Protein AF-A0A377UTM6-F1 (afdb_monomer_lite)

InterPro domains:
  IPR001460 Penicillin-binding protein, transpeptidase [PF00905] (2-66)
  IPR012338 Beta-lactamase/transpeptidase-like [G3DSA:3.40.710.10] (2-55)
  IPR012338 Beta-lactamase/transpeptidase-like [SSF56601] (2-63)

Secondary structure (DSSP, 8-state):
---HHHHHHHHHHHHTTSEE----SS--PSP---EE-S-HHHHHHHHHHHHGGGSTTSTTGGG--PPP----

pLDDT: mean 93.51, std 11.73, range [43.53, 98.62]

Radius of gyration: 15.39 Å; chains: 1; bounding box: 36×28×40 Å

Sequence (72 aa):
MVTPLQLARVYATIGSYGIYRPLSITKVDPPVPGERVFPESLVRTVVHMMESVALPGGGGVKAAIKRLSHRD

Foldseek 3Di:
DDDPVVVVQVVVCLVVQQWRFDDDPDDDDDDGHTDRRDHSVVSVVVVVVVVVLCDVVHVNVVVDDDDDDPDD

Organism: Klebsiella pneumoniae (NCBI:txid573)

Structure (mmCIF, N/CA/C/O backbone):
data_AF-A0A377UTM6-F1
#
_entry.id   AF-A0A377UTM6-F1
#
loop_
_atom_site.group_PDB
_atom_site.id
_atom_site.type_symbol
_atom_site.label_atom_id
_atom_site.label_alt_id
_atom_site.label_comp_id
_atom_site.label_asym_id
_atom_site.label_entity_id
_atom_site.label_seq_id
_atom_site.pdbx_PDB_ins_code
_atom_site.Cartn_x
_atom_site.Cartn_y
_atom_site.Cartn_z
_atom_site.occupancy
_atom_site.B_iso_or_equiv
_atom_site.auth_seq_id
_atom_site.auth_comp_id
_atom_site.auth_asym_id
_atom_site.auth_atom_id
_atom_site.pdbx_PDB_model_num
ATOM 1 N N . MET A 1 1 ? 9.630 -12.894 9.371 1.00 89.38 1 MET A N 1
ATOM 2 C CA . MET A 1 1 ? 8.909 -13.299 8.139 1.00 89.38 1 MET A CA 1
ATOM 3 C C . MET A 1 1 ? 7.466 -12.817 8.248 1.00 89.38 1 MET A C 1
ATOM 5 O O . MET A 1 1 ? 6.996 -12.683 9.371 1.00 89.38 1 MET A O 1
ATOM 9 N N . VAL A 1 2 ? 6.789 -12.529 7.132 1.00 97.44 2 VAL A N 1
ATOM 10 C CA . VAL A 1 2 ? 5.368 -12.120 7.107 1.00 97.44 2 VAL A CA 1
ATOM 11 C C . VAL A 1 2 ? 4.558 -13.068 6.229 1.00 97.44 2 VAL A C 1
ATOM 13 O O . VAL A 1 2 ? 5.112 -13.694 5.326 1.00 97.44 2 VAL A O 1
ATOM 16 N N . THR A 1 3 ? 3.255 -13.172 6.475 1.00 98.62 3 THR A N 1
ATOM 17 C CA . THR A 1 3 ? 2.344 -13.930 5.610 1.00 98.62 3 THR A CA 1
ATOM 18 C C . THR A 1 3 ? 1.914 -13.093 4.398 1.00 98.62 3 THR A C 1
ATOM 20 O O . THR A 1 3 ? 1.887 -11.859 4.480 1.00 98.62 3 THR A O 1
ATOM 23 N N . PRO A 1 4 ? 1.501 -13.723 3.282 1.00 98.62 4 PRO A N 1
ATOM 24 C CA . PRO A 1 4 ? 0.941 -12.994 2.142 1.00 98.62 4 PRO A CA 1
ATOM 25 C C . PRO A 1 4 ? -0.241 -12.090 2.525 1.00 98.62 4 PRO A C 1
ATOM 27 O O . PRO A 1 4 ? -0.338 -10.962 2.048 1.00 98.62 4 PRO A O 1
ATOM 30 N N . LEU A 1 5 ? -1.097 -12.538 3.452 1.00 98.31 5 LEU A N 1
ATOM 31 C CA . LEU A 1 5 ? -2.237 -11.756 3.940 1.00 98.31 5 LEU A CA 1
ATOM 32 C C . LEU A 1 5 ? -1.800 -10.515 4.737 1.00 98.31 5 LEU A C 1
ATOM 34 O O . LEU A 1 5 ? -2.399 -9.447 4.611 1.00 98.31 5 LEU A O 1
ATOM 38 N N . GLN A 1 6 ? -0.734 -10.631 5.535 1.00 98.31 6 GLN A N 1
ATOM 39 C CA . GLN A 1 6 ? -0.154 -9.483 6.231 1.00 98.31 6 GLN A CA 1
ATOM 40 C C . GLN A 1 6 ? 0.424 -8.473 5.235 1.00 98.31 6 GLN A C 1
ATOM 42 O O . GLN A 1 6 ? 0.176 -7.279 5.388 1.00 98.31 6 GLN A O 1
ATOM 47 N N . LEU A 1 7 ? 1.125 -8.937 4.195 1.00 98.50 7 LEU A N 1
ATOM 48 C CA . LEU A 1 7 ? 1.666 -8.066 3.150 1.00 98.50 7 LEU A CA 1
ATOM 49 C C . LEU A 1 7 ? 0.554 -7.350 2.368 1.00 98.50 7 LEU A C 1
ATOM 51 O O . LEU A 1 7 ? 0.642 -6.142 2.152 1.00 98.50 7 LEU A O 1
ATOM 55 N N . ALA A 1 8 ? -0.525 -8.056 2.021 1.00 98.44 8 ALA A N 1
ATOM 56 C CA . ALA A 1 8 ? -1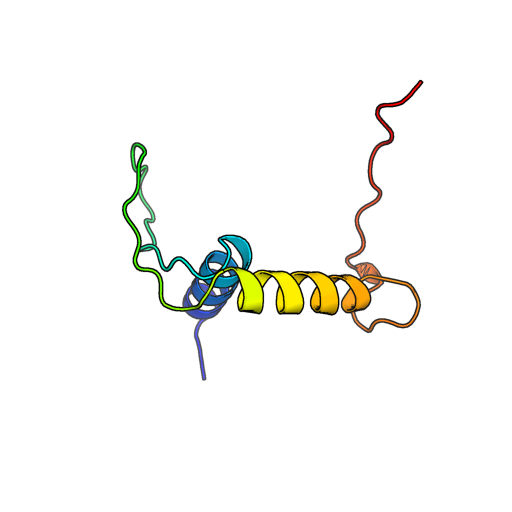.699 -7.456 1.388 1.00 98.44 8 ALA A CA 1
ATOM 57 C C . ALA A 1 8 ? -2.287 -6.320 2.243 1.00 98.44 8 ALA A C 1
ATOM 59 O O . ALA A 1 8 ? -2.597 -5.247 1.726 1.00 98.44 8 ALA A O 1
ATOM 60 N N . ARG A 1 9 ? -2.365 -6.505 3.568 1.00 98.31 9 ARG A N 1
ATOM 61 C CA . ARG A 1 9 ? -2.828 -5.464 4.500 1.00 98.31 9 ARG A CA 1
ATOM 62 C C . ARG A 1 9 ? -1.915 -4.237 4.536 1.00 98.31 9 ARG A C 1
ATOM 64 O O . ARG A 1 9 ? -2.414 -3.114 4.632 1.00 98.31 9 ARG A O 1
ATOM 71 N N . VAL A 1 10 ? -0.597 -4.429 4.438 1.00 98.38 10 VAL A N 1
ATOM 72 C CA . VAL A 1 10 ? 0.358 -3.312 4.330 1.00 98.38 10 VAL A CA 1
ATOM 73 C C . VAL A 1 10 ? 0.080 -2.507 3.060 1.00 98.38 10 VAL A C 1
ATOM 75 O O . VAL A 1 10 ? -0.124 -1.297 3.143 1.00 98.38 10 VAL A O 1
ATOM 78 N N . TYR A 1 11 ? -0.028 -3.162 1.901 1.00 98.31 11 TYR A N 1
ATOM 79 C CA . TYR A 1 11 ? -0.306 -2.472 0.635 1.00 98.31 11 TYR A CA 1
ATOM 80 C C . TYR A 1 11 ? -1.703 -1.836 0.585 1.00 98.31 11 TYR A C 1
ATOM 82 O O . TYR A 1 11 ? -1.848 -0.761 0.011 1.00 98.31 11 TYR A O 1
ATOM 90 N N . ALA A 1 12 ? -2.712 -2.414 1.245 1.00 98.25 12 ALA A N 1
ATOM 91 C CA . ALA A 1 12 ? -4.025 -1.779 1.406 1.00 98.25 12 ALA A CA 1
ATOM 92 C C . ALA A 1 12 ? -3.954 -0.494 2.259 1.00 98.25 12 ALA A C 1
ATOM 94 O O . ALA A 1 12 ? -4.645 0.491 1.984 1.00 98.25 12 ALA A O 1
ATOM 95 N N . THR A 1 13 ? -3.081 -0.472 3.270 1.00 98.50 13 THR A N 1
ATOM 96 C CA . THR A 1 13 ? -2.823 0.721 4.094 1.00 98.50 13 THR A CA 1
ATOM 97 C C . THR A 1 13 ? -2.085 1.801 3.291 1.00 98.50 13 THR A C 1
ATOM 99 O O . THR A 1 13 ? -2.449 2.974 3.358 1.00 98.50 13 THR A O 1
ATOM 102 N N . ILE A 1 14 ? -1.099 1.416 2.471 1.00 98.44 14 ILE A N 1
ATOM 103 C CA . ILE A 1 14 ? -0.390 2.334 1.558 1.00 98.44 14 ILE A CA 1
ATOM 104 C C . ILE A 1 14 ? -1.353 2.897 0.502 1.00 98.44 14 ILE A C 1
ATOM 106 O O . ILE A 1 14 ? -1.437 4.111 0.325 1.00 98.44 14 ILE A O 1
ATOM 110 N N . GLY A 1 15 ? -2.132 2.033 -0.154 1.00 97.69 15 GLY A N 1
ATOM 111 C CA . GLY A 1 15 ? -3.078 2.417 -1.206 1.00 97.69 15 GLY A CA 1
ATOM 112 C C . GLY A 1 15 ? -4.234 3.296 -0.719 1.00 97.69 15 GLY A C 1
ATOM 113 O O . GLY A 1 15 ? -4.843 4.001 -1.514 1.00 97.69 15 GLY A O 1
ATOM 114 N N . SER A 1 16 ? -4.509 3.305 0.587 1.00 98.00 16 SER A N 1
ATOM 115 C CA . SER A 1 16 ? -5.474 4.213 1.222 1.00 98.00 16 SER A CA 1
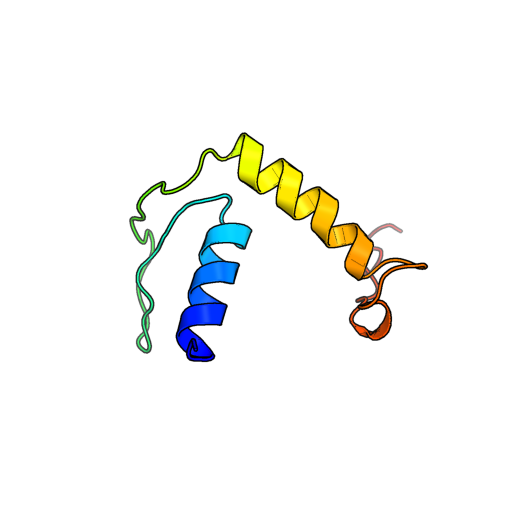ATOM 116 C C . SER A 1 16 ? -4.827 5.438 1.879 1.00 98.00 16 SER A C 1
ATOM 118 O O . SER A 1 16 ? -5.443 6.090 2.723 1.00 98.00 16 SER A O 1
ATOM 120 N N . TYR A 1 17 ? -3.585 5.748 1.501 1.00 98.38 17 TYR A N 1
ATOM 121 C CA . TYR A 1 17 ? -2.809 6.889 1.984 1.00 98.38 17 TYR A CA 1
ATOM 122 C C . TYR A 1 17 ? -2.654 6.945 3.513 1.00 98.38 17 TYR A C 1
ATOM 124 O O . TYR A 1 17 ? -2.761 8.007 4.135 1.00 98.38 17 TYR A O 1
ATOM 132 N N . GLY A 1 18 ? -2.386 5.787 4.123 1.00 98.38 18 GLY A N 1
ATOM 133 C CA . GLY A 1 18 ? -2.030 5.667 5.538 1.00 98.38 18 GLY A CA 1
ATOM 134 C C . GLY A 1 18 ? -3.186 5.319 6.476 1.00 98.38 18 GLY A C 1
ATOM 135 O O . GLY A 1 18 ? -3.024 5.470 7.686 1.00 98.38 18 GLY A O 1
ATOM 136 N N . ILE A 1 19 ? -4.335 4.867 5.954 1.00 98.62 19 ILE A N 1
ATOM 137 C CA . ILE A 1 19 ? -5.484 4.440 6.768 1.00 98.62 19 ILE A CA 1
ATOM 138 C C . ILE A 1 19 ? -5.498 2.914 6.897 1.00 98.62 19 ILE A C 1
ATOM 140 O O . ILE A 1 19 ? -5.815 2.186 5.956 1.00 98.62 19 ILE A O 1
ATOM 144 N N . TYR A 1 20 ? -5.211 2.417 8.091 1.00 98.56 20 TYR A N 1
ATOM 145 C CA . TYR A 1 20 ? -5.343 1.007 8.417 1.00 98.56 20 TYR A CA 1
ATOM 146 C C . TYR A 1 20 ? -6.820 0.621 8.545 1.00 98.56 20 TYR A C 1
ATOM 148 O O . TYR A 1 20 ? -7.588 1.285 9.242 1.00 98.56 20 TYR A O 1
ATOM 156 N N . ARG A 1 21 ? -7.221 -0.475 7.893 1.00 98.12 21 ARG A N 1
ATOM 157 C CA . ARG A 1 21 ? -8.557 -1.075 8.026 1.00 98.12 21 ARG A CA 1
ATOM 158 C C . ARG A 1 21 ? -8.443 -2.565 8.351 1.00 98.12 21 ARG A C 1
ATOM 160 O O . ARG A 1 21 ? -7.529 -3.223 7.841 1.00 98.12 21 ARG A O 1
ATOM 167 N N . PRO A 1 22 ? -9.355 -3.115 9.170 1.00 96.62 22 PRO A N 1
ATOM 168 C CA . PRO A 1 22 ? -9.408 -4.551 9.404 1.00 96.62 22 PRO A CA 1
ATOM 169 C C . PRO A 1 22 ? -9.751 -5.292 8.106 1.00 96.62 22 PRO A C 1
ATOM 171 O O . PRO A 1 22 ? -10.548 -4.826 7.294 1.00 96.62 22 PRO A O 1
ATOM 174 N N . LEU A 1 23 ? -9.136 -6.459 7.915 1.00 96.69 23 LEU A N 1
ATOM 175 C CA . LEU A 1 23 ? -9.471 -7.354 6.811 1.00 96.69 23 LEU A CA 1
ATOM 176 C C . LEU A 1 23 ? -10.733 -8.148 7.147 1.00 96.69 23 LEU A C 1
ATOM 178 O O . LEU A 1 23 ? -10.942 -8.516 8.301 1.00 96.69 23 LEU A O 1
ATOM 182 N N . SER A 1 24 ? -11.523 -8.465 6.124 1.00 97.00 24 SER A N 1
ATOM 183 C CA . SER A 1 24 ? -12.689 -9.336 6.242 1.00 97.00 24 SER A CA 1
ATOM 184 C C . SER A 1 24 ? -12.704 -10.352 5.105 1.00 97.00 24 SER A C 1
ATOM 186 O O . SER A 1 24 ? -12.410 -10.008 3.962 1.00 97.00 24 SER A O 1
ATOM 188 N N . ILE A 1 25 ? -13.053 -11.598 5.428 1.00 97.56 25 ILE A N 1
ATOM 189 C CA . ILE A 1 25 ? -13.331 -12.663 4.448 1.00 97.56 25 ILE A CA 1
ATOM 190 C C . ILE A 1 25 ? -14.823 -12.746 4.095 1.00 97.56 25 ILE A C 1
ATOM 192 O O . ILE A 1 25 ? -15.198 -13.428 3.146 1.00 97.56 25 ILE A O 1
ATOM 196 N N . THR A 1 26 ? -15.675 -12.049 4.850 1.00 97.69 26 THR A N 1
ATOM 197 C CA . THR A 1 26 ? -17.110 -11.907 4.593 1.00 97.69 26 THR A CA 1
ATOM 198 C C . THR A 1 26 ? -17.417 -10.509 4.069 1.00 97.69 26 THR A C 1
ATOM 200 O O . THR A 1 26 ? -16.653 -9.564 4.291 1.00 97.69 26 THR A O 1
ATOM 203 N N . LYS A 1 27 ? -18.561 -10.361 3.396 1.00 96.19 27 LYS A N 1
ATOM 204 C CA . LYS A 1 27 ? -19.059 -9.054 2.955 1.00 96.19 27 LYS A CA 1
ATOM 205 C C . LYS A 1 27 ? -19.174 -8.095 4.152 1.00 96.19 27 LYS A C 1
ATOM 207 O O . LYS A 1 27 ? -19.631 -8.497 5.218 1.00 96.19 27 LYS A O 1
ATOM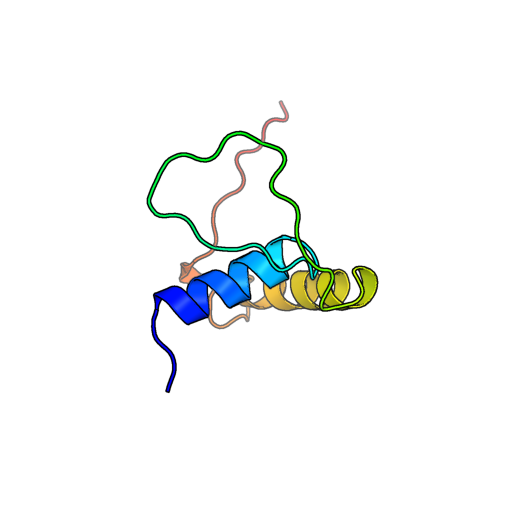 212 N N . VAL A 1 28 ? -18.767 -6.842 3.949 1.00 96.19 28 VAL A N 1
ATOM 213 C CA . VAL A 1 28 ? -18.910 -5.737 4.908 1.00 96.19 28 VAL A CA 1
ATOM 214 C C . VAL A 1 28 ? -19.599 -4.585 4.194 1.00 96.19 28 VAL A C 1
ATOM 216 O O . VAL A 1 28 ? -19.209 -4.238 3.078 1.00 96.19 28 VAL A O 1
ATOM 219 N N . ASP A 1 29 ? -20.610 -3.998 4.825 1.00 95.88 29 ASP A N 1
ATOM 220 C CA . ASP A 1 29 ? -21.304 -2.838 4.277 1.00 95.88 29 ASP A CA 1
ATOM 221 C C . ASP A 1 29 ? -20.553 -1.538 4.653 1.00 95.88 29 ASP A C 1
ATOM 223 O O . ASP A 1 29 ? -20.159 -1.368 5.810 1.00 95.88 29 ASP A O 1
ATOM 227 N N . PRO A 1 30 ? -20.282 -0.628 3.696 1.00 91.56 30 PRO A N 1
ATOM 228 C CA . PRO A 1 30 ? -19.594 0.636 3.968 1.00 91.56 30 PRO A CA 1
ATOM 229 C C . PRO A 1 30 ? -20.418 1.621 4.826 1.00 91.56 30 PRO A C 1
ATOM 231 O O . PRO A 1 30 ? -21.646 1.584 4.778 1.00 91.56 30 PRO A O 1
ATOM 234 N N . PRO A 1 31 ? -19.769 2.584 5.516 1.00 90.56 31 PRO A N 1
ATOM 235 C CA . PRO A 1 31 ? -18.325 2.816 5.569 1.00 90.56 31 PRO A CA 1
ATOM 236 C C . PRO A 1 31 ? -17.620 1.894 6.573 1.00 90.56 31 PRO A C 1
ATOM 238 O O . PRO A 1 31 ? -18.146 1.610 7.640 1.00 90.56 31 PRO A O 1
ATOM 241 N N . VAL A 1 32 ? -16.385 1.486 6.260 1.00 91.38 32 VAL A N 1
ATOM 242 C CA . VAL A 1 32 ? -15.506 0.778 7.208 1.00 91.38 32 VAL A CA 1
ATOM 243 C C . VAL A 1 32 ? -14.588 1.802 7.877 1.00 91.38 32 VAL A C 1
ATOM 245 O O . VAL A 1 32 ? -13.698 2.333 7.193 1.00 91.38 32 VAL A O 1
ATOM 248 N N . PRO A 1 33 ? -14.782 2.101 9.177 1.00 90.88 33 PRO A N 1
ATOM 249 C CA . PRO A 1 33 ? -13.878 2.965 9.920 1.00 90.88 33 PRO A CA 1
ATOM 250 C C . PRO A 1 33 ? -12.460 2.399 9.886 1.00 90.88 33 PRO A C 1
ATOM 252 O O . PRO A 1 33 ? -12.249 1.185 9.888 1.00 90.88 33 PRO A O 1
ATOM 255 N N . GLY A 1 34 ? -11.482 3.291 9.838 1.00 95.19 34 GLY A N 1
ATOM 256 C CA . GLY A 1 34 ? -10.075 2.932 9.869 1.00 95.19 34 GLY A CA 1
ATOM 257 C C . GLY A 1 34 ? -9.296 3.892 10.747 1.00 95.19 34 GLY A C 1
ATOM 258 O O . GLY A 1 34 ? -9.787 4.961 11.107 1.00 95.19 34 GLY A O 1
ATOM 259 N N . GLU A 1 35 ? -8.070 3.511 11.064 1.00 98.19 35 GLU A N 1
ATOM 260 C CA . GLU A 1 35 ? -7.160 4.304 11.881 1.00 98.19 35 GLU A CA 1
ATOM 261 C C . GLU A 1 35 ? -6.073 4.906 10.995 1.00 98.19 35 GLU A C 1
ATOM 263 O O . GLU A 1 35 ? -5.443 4.205 10.199 1.00 98.19 35 GLU A O 1
ATOM 268 N N . ARG A 1 36 ? -5.834 6.213 11.117 1.00 98.38 36 ARG A N 1
ATOM 269 C CA . ARG A 1 36 ? -4.705 6.842 10.434 1.00 98.38 36 ARG A CA 1
ATOM 270 C C . ARG A 1 36 ? -3.416 6.498 11.177 1.00 98.38 36 ARG A C 1
ATOM 272 O O . ARG A 1 36 ? -3.148 7.056 12.231 1.00 98.38 36 ARG A O 1
ATOM 279 N N . VAL A 1 37 ? -2.603 5.640 10.570 1.00 98.56 37 VAL A N 1
ATOM 280 C CA . VAL A 1 37 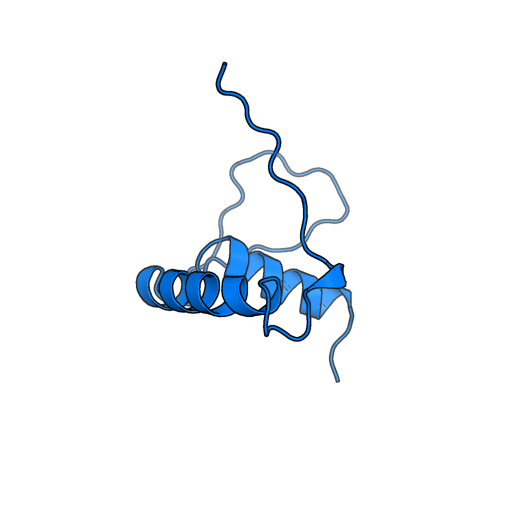? -1.300 5.211 11.106 1.00 98.56 37 VAL A CA 1
ATOM 281 C C . VAL A 1 37 ? -0.120 5.930 10.445 1.00 98.56 37 VAL A C 1
ATOM 283 O O . VAL A 1 37 ? 0.988 5.902 10.969 1.00 98.56 37 VAL A O 1
ATOM 286 N N . PHE A 1 38 ? -0.354 6.611 9.314 1.00 98.56 38 PHE A N 1
ATOM 287 C CA . PHE A 1 38 ? 0.617 7.497 8.665 1.00 98.56 38 PHE A CA 1
ATOM 288 C C . PHE A 1 38 ? -0.030 8.797 8.151 1.00 98.56 38 PHE A C 1
ATOM 290 O O . PHE A 1 38 ? -1.197 8.786 7.730 1.00 98.56 38 PHE A O 1
ATOM 297 N N . PRO A 1 39 ? 0.716 9.920 8.118 1.00 98.62 39 PRO A N 1
ATOM 298 C CA . PRO A 1 39 ? 0.272 11.141 7.455 1.00 98.62 39 PRO A CA 1
ATOM 299 C C . PRO A 1 39 ? 0.017 10.905 5.965 1.00 98.62 39 PRO A C 1
ATOM 301 O O . PRO A 1 39 ? 0.829 10.297 5.270 1.0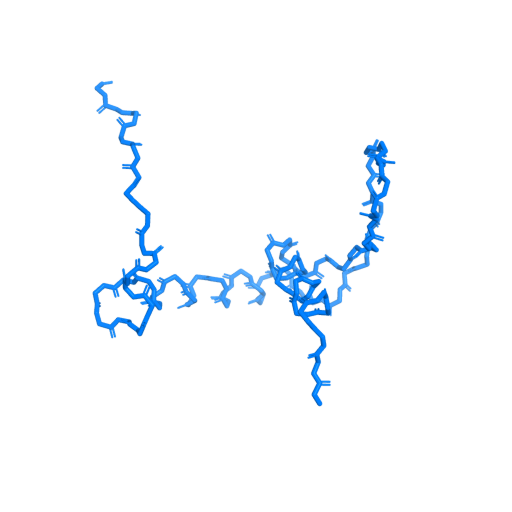0 98.62 39 PRO A O 1
ATOM 304 N N . GLU A 1 40 ? -1.095 11.434 5.460 1.00 98.62 40 GLU A N 1
ATOM 305 C CA . GLU A 1 40 ? -1.493 11.261 4.060 1.00 98.62 40 GLU A CA 1
ATOM 306 C C . GLU A 1 40 ? -0.450 11.792 3.076 1.00 98.62 40 GLU A C 1
ATOM 308 O O . GLU A 1 40 ? -0.117 11.113 2.107 1.00 98.62 40 GLU A O 1
ATOM 313 N N . SER A 1 41 ? 0.088 12.985 3.342 1.00 98.56 41 SER A N 1
ATOM 314 C CA . SER A 1 41 ? 1.084 13.636 2.487 1.00 98.56 41 SER A CA 1
ATOM 315 C C . SER A 1 41 ? 2.322 12.765 2.285 1.00 98.56 41 SER A C 1
ATOM 317 O O . SER A 1 41 ? 2.789 12.611 1.161 1.00 98.56 41 SER A O 1
ATOM 319 N N . LEU A 1 42 ? 2.809 12.133 3.355 1.00 98.62 42 LEU A N 1
ATOM 320 C CA . LEU A 1 42 ? 3.968 11.250 3.298 1.00 98.62 42 LEU A CA 1
ATOM 321 C C . LEU A 1 42 ? 3.690 10.014 2.437 1.00 98.62 42 LEU A C 1
ATOM 323 O O . LEU A 1 42 ? 4.484 9.681 1.559 1.00 98.62 42 LEU A O 1
ATOM 327 N N . VAL A 1 43 ? 2.553 9.346 2.654 1.00 98.62 43 VAL A N 1
ATOM 328 C CA . VAL A 1 43 ? 2.219 8.130 1.898 1.00 98.62 43 VAL A CA 1
ATOM 329 C C . VAL A 1 43 ? 1.974 8.450 0.425 1.00 98.62 43 VAL A C 1
ATOM 331 O O . VAL A 1 43 ? 2.399 7.682 -0.434 1.00 98.62 43 VAL A O 1
ATOM 334 N N . ARG A 1 44 ? 1.366 9.600 0.106 1.00 98.56 44 ARG A N 1
ATOM 335 C CA . ARG A 1 44 ? 1.216 10.070 -1.282 1.00 98.56 44 ARG A CA 1
ATOM 336 C C . ARG A 1 44 ? 2.563 10.234 -1.983 1.00 98.56 44 ARG A C 1
ATOM 338 O O . ARG A 1 44 ? 2.704 9.758 -3.107 1.00 98.56 44 ARG A O 1
ATOM 345 N N . THR A 1 45 ? 3.548 10.843 -1.321 1.00 98.62 45 THR A N 1
ATOM 346 C CA . THR A 1 45 ? 4.909 10.971 -1.866 1.00 98.62 45 THR A CA 1
ATOM 347 C C . THR A 1 45 ? 5.515 9.602 -2.165 1.00 98.62 45 THR A C 1
ATOM 349 O O . THR A 1 45 ? 6.026 9.381 -3.259 1.00 98.62 45 THR A O 1
ATOM 352 N N . VAL A 1 46 ? 5.402 8.653 -1.232 1.00 98.12 46 VAL A N 1
A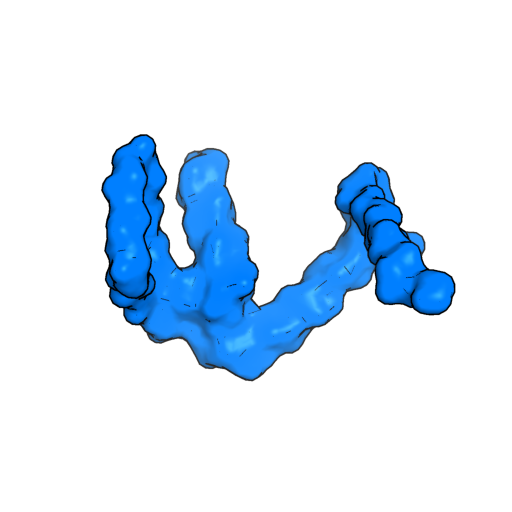TOM 353 C CA . VAL A 1 46 ? 5.931 7.293 -1.420 1.00 98.12 46 VAL A CA 1
ATOM 354 C C . VAL A 1 46 ? 5.225 6.563 -2.566 1.00 98.12 46 VAL A C 1
ATOM 356 O O . VAL A 1 46 ? 5.897 5.950 -3.390 1.00 98.12 46 VAL A O 1
ATOM 359 N N . VAL A 1 47 ? 3.895 6.657 -2.668 1.00 98.19 47 VAL A N 1
ATOM 360 C CA . VAL A 1 47 ? 3.134 6.050 -3.775 1.00 98.19 47 VAL A CA 1
ATOM 361 C C . VAL A 1 47 ? 3.621 6.581 -5.121 1.00 98.19 47 VAL A C 1
ATOM 363 O O . VAL A 1 47 ? 3.889 5.785 -6.016 1.00 98.19 47 VAL A O 1
ATOM 366 N N . HIS A 1 48 ? 3.816 7.895 -5.243 1.00 97.62 48 HIS A N 1
ATOM 367 C CA . HIS A 1 48 ? 4.338 8.485 -6.473 1.00 97.62 48 HIS A CA 1
ATOM 368 C C . HIS A 1 48 ? 5.751 7.978 -6.808 1.00 97.62 48 HIS A C 1
ATOM 370 O O . HIS A 1 48 ? 6.036 7.634 -7.951 1.00 97.62 48 HIS A O 1
ATOM 376 N N . MET A 1 49 ? 6.629 7.835 -5.810 1.00 97.75 49 MET A N 1
ATOM 377 C CA . MET A 1 49 ? 7.954 7.233 -6.018 1.00 97.75 49 MET A CA 1
ATOM 378 C C . MET A 1 49 ? 7.859 5.775 -6.498 1.00 97.75 49 MET A C 1
ATOM 380 O O . MET A 1 49 ? 8.637 5.357 -7.358 1.00 97.75 49 MET A O 1
ATOM 384 N N . MET A 1 50 ? 6.905 4.999 -5.973 1.00 97.81 50 MET A N 1
ATOM 385 C CA . MET A 1 50 ? 6.715 3.586 -6.324 1.00 97.81 50 MET A CA 1
ATOM 386 C C . MET A 1 50 ? 6.243 3.378 -7.769 1.00 97.81 50 MET A C 1
ATOM 388 O O . MET A 1 50 ? 6.524 2.321 -8.334 1.00 97.81 50 MET A O 1
ATOM 392 N N . GLU A 1 51 ? 5.589 4.362 -8.396 1.00 96.44 51 GLU A N 1
ATOM 393 C CA . GLU A 1 51 ? 5.178 4.286 -9.810 1.00 96.44 51 GLU A CA 1
ATOM 394 C C . GLU A 1 51 ? 6.375 4.010 -10.732 1.00 96.44 51 GLU A C 1
ATOM 396 O O . GLU A 1 51 ? 6.273 3.208 -11.663 1.00 96.44 51 GLU A O 1
ATOM 401 N N . SER A 1 52 ? 7.540 4.592 -10.418 1.00 97.00 52 SER A N 1
ATOM 402 C CA . SER A 1 52 ? 8.778 4.419 -11.192 1.00 97.00 52 SER A CA 1
ATOM 403 C C . SER A 1 52 ? 9.235 2.962 -11.312 1.00 97.00 52 SER A C 1
ATOM 405 O O . SER A 1 52 ? 9.873 2.596 -12.298 1.00 97.00 52 SER A O 1
ATOM 407 N N . VAL A 1 53 ? 8.857 2.099 -10.364 1.00 97.75 53 VAL A N 1
ATOM 408 C CA . VAL A 1 53 ? 9.210 0.674 -10.382 1.00 97.75 53 VAL A CA 1
ATOM 409 C C . VAL A 1 53 ? 8.605 -0.031 -11.598 1.00 97.75 53 VAL A C 1
ATOM 411 O O . VAL A 1 53 ? 9.220 -0.961 -12.119 1.00 97.75 53 VAL A O 1
ATOM 414 N N . ALA A 1 54 ? 7.436 0.408 -12.073 1.00 96.81 54 ALA A N 1
ATOM 415 C CA . ALA A 1 54 ? 6.753 -0.168 -13.232 1.00 96.81 54 ALA A CA 1
ATOM 416 C C . ALA A 1 54 ? 7.060 0.558 -14.559 1.00 96.81 54 ALA A C 1
ATOM 418 O O . ALA A 1 54 ? 6.585 0.129 -15.609 1.00 96.81 54 ALA A O 1
ATOM 419 N N . LEU A 1 55 ? 7.839 1.644 -14.535 1.00 95.38 55 LEU A N 1
ATOM 420 C CA . LEU A 1 55 ? 8.220 2.415 -15.724 1.00 95.38 55 LEU A CA 1
ATOM 421 C C . LEU A 1 55 ? 9.532 1.893 -16.348 1.00 95.38 55 LEU A C 1
ATOM 423 O O . LEU A 1 55 ? 10.251 1.118 -15.710 1.00 95.38 55 LEU A O 1
ATOM 427 N N . PRO A 1 56 ? 9.878 2.291 -17.593 1.00 94.62 56 PRO A N 1
ATOM 428 C CA . PRO A 1 56 ? 11.174 1.960 -18.184 1.00 94.62 56 PRO A CA 1
ATOM 429 C C . PRO A 1 56 ? 12.336 2.363 -17.264 1.00 94.62 56 PRO A C 1
ATOM 431 O O . PRO A 1 56 ? 12.403 3.498 -16.802 1.00 94.62 56 PRO A O 1
ATOM 434 N N . GLY A 1 57 ? 13.242 1.420 -16.993 1.00 94.31 57 GLY A N 1
ATOM 435 C CA . GLY A 1 57 ? 14.329 1.578 -16.018 1.00 94.31 57 GLY A CA 1
ATOM 436 C C . GLY A 1 57 ? 14.014 1.032 -14.616 1.00 94.31 57 GLY A C 1
ATOM 437 O O . GLY A 1 57 ? 14.937 0.834 -13.831 1.00 94.31 57 GLY A O 1
ATOM 438 N N . GLY A 1 58 ? 12.749 0.726 -14.311 1.00 95.38 58 GLY A N 1
ATOM 439 C CA . GLY A 1 58 ? 12.322 0.080 -13.069 1.00 95.38 58 GLY A CA 1
ATOM 440 C C . GLY A 1 58 ? 12.350 -1.455 -13.125 1.00 95.38 58 GLY A C 1
ATOM 441 O O . GLY A 1 58 ? 12.211 -2.071 -14.183 1.00 95.38 58 GLY A O 1
ATOM 442 N N . GLY A 1 59 ? 12.499 -2.104 -11.964 1.00 96.88 59 GLY A N 1
ATOM 443 C CA . GLY A 1 59 ? 12.575 -3.573 -11.859 1.00 96.88 59 GLY A CA 1
ATOM 444 C C . GLY A 1 59 ? 11.246 -4.314 -12.079 1.00 96.88 59 GLY A C 1
ATOM 445 O O . GLY A 1 59 ? 11.239 -5.521 -12.309 1.00 96.88 59 GLY A O 1
ATOM 446 N N . GLY A 1 60 ? 10.120 -3.602 -12.026 1.00 96.44 60 GLY A N 1
ATOM 447 C CA . GLY A 1 60 ? 8.761 -4.128 -12.169 1.00 96.44 60 GLY A CA 1
ATOM 448 C C . GLY A 1 60 ? 8.129 -3.867 -13.535 1.00 96.44 60 GLY A C 1
ATOM 449 O O . GLY A 1 60 ? 6.916 -3.994 -13.663 1.00 96.44 60 GLY A O 1
ATOM 450 N N . VAL A 1 61 ? 8.909 -3.515 -14.561 1.00 96.19 61 VAL A N 1
ATOM 451 C CA . VAL A 1 61 ? 8.399 -3.107 -15.887 1.00 96.19 61 VAL A CA 1
ATOM 452 C C . VAL A 1 61 ? 7.415 -4.103 -16.524 1.00 96.19 61 VAL A C 1
ATOM 454 O O . VAL A 1 61 ? 6.472 -3.706 -17.202 1.00 96.19 61 VAL A O 1
ATOM 457 N N . LYS A 1 62 ? 7.569 -5.410 -16.265 1.00 96.81 62 LYS A N 1
ATOM 458 C CA . LYS A 1 62 ? 6.659 -6.454 -16.778 1.00 96.81 62 LYS A CA 1
ATOM 459 C C . LYS A 1 62 ? 5.255 -6.409 -16.162 1.00 96.81 62 LYS A C 1
ATOM 461 O O . LYS A 1 62 ? 4.348 -7.026 -16.708 1.00 96.81 62 LYS A O 1
ATOM 466 N N . ALA A 1 63 ? 5.083 -5.717 -15.037 1.00 96.06 63 ALA A N 1
ATOM 467 C CA . ALA A 1 63 ? 3.797 -5.526 -14.372 1.00 96.06 63 ALA A CA 1
ATOM 468 C C . ALA A 1 63 ? 3.049 -4.270 -14.861 1.00 96.06 63 ALA A C 1
ATOM 470 O O . ALA A 1 63 ? 1.956 -3.988 -14.371 1.00 96.06 63 ALA A O 1
ATOM 471 N N . ALA A 1 64 ? 3.617 -3.503 -15.800 1.00 95.50 64 ALA A N 1
ATOM 472 C CA . ALA A 1 64 ? 2.972 -2.316 -16.348 1.00 95.50 64 ALA A CA 1
ATOM 473 C C . ALA A 1 64 ? 1.649 -2.669 -17.052 1.00 95.50 64 ALA A C 1
ATOM 475 O O . ALA A 1 64 ? 1.588 -3.574 -17.884 1.00 95.50 64 ALA A O 1
ATOM 476 N N . ILE A 1 65 ? 0.591 -1.912 -16.750 1.00 93.31 65 ILE A N 1
ATOM 477 C CA . ILE A 1 65 ? -0.731 -2.066 -17.368 1.00 93.31 65 ILE A CA 1
ATOM 478 C C . ILE A 1 65 ? -0.950 -0.913 -18.349 1.00 93.31 65 ILE A C 1
ATOM 480 O O . ILE A 1 65 ? -0.824 0.257 -17.985 1.00 93.31 65 ILE A O 1
ATOM 484 N N . LYS A 1 66 ? -1.315 -1.229 -19.598 1.00 90.12 66 LYS A N 1
ATOM 485 C CA . LYS A 1 66 ? -1.663 -0.213 -20.601 1.00 90.12 66 LYS A CA 1
ATOM 486 C C . LYS A 1 66 ? -2.917 0.539 -20.148 1.00 90.12 66 LYS A C 1
ATOM 488 O O . LYS A 1 66 ? -3.986 -0.054 -20.024 1.00 90.12 66 LYS A O 1
ATOM 493 N N . ARG A 1 67 ? -2.812 1.855 -19.952 1.00 79.25 67 ARG A N 1
ATOM 494 C CA . ARG A 1 67 ? -3.985 2.708 -19.723 1.00 79.25 67 ARG A CA 1
ATOM 495 C C . ARG A 1 67 ? -4.810 2.753 -21.013 1.00 79.25 67 ARG A C 1
ATOM 497 O O . ARG A 1 67 ? -4.302 3.186 -22.046 1.00 79.25 67 ARG A O 1
ATOM 504 N N . LEU A 1 68 ? -6.066 2.306 -20.971 1.00 55.56 68 LEU A N 1
ATOM 505 C CA . LEU A 1 68 ? -7.012 2.538 -22.065 1.00 55.56 68 LEU A CA 1
ATOM 506 C C . LEU A 1 68 ? -7.270 4.050 -22.148 1.00 55.56 68 LEU A C 1
ATOM 508 O O . LEU A 1 68 ? -7.689 4.676 -21.173 1.00 55.56 68 LEU A O 1
ATOM 512 N N . SER A 1 69 ? -6.945 4.651 -23.292 1.00 58.81 69 SER A N 1
ATOM 513 C CA . SER A 1 69 ? -7.295 6.038 -23.581 1.00 58.81 69 SER A CA 1
ATOM 514 C C . SER A 1 69 ? -8.797 6.104 -23.842 1.00 58.81 69 SER A C 1
ATOM 516 O O . SER A 1 69 ? -9.241 5.780 -24.933 1.00 58.81 69 SER A O 1
ATOM 518 N N . HIS A 1 70 ? -9.590 6.513 -22.852 1.00 55.62 70 HIS A N 1
ATOM 519 C CA . HIS A 1 70 ? -10.885 7.139 -23.126 1.00 55.62 70 HIS A CA 1
ATOM 520 C C . HIS A 1 70 ? -10.646 8.626 -23.385 1.00 55.62 70 HIS A C 1
ATOM 522 O O . HIS A 1 70 ? -10.843 9.447 -22.492 1.00 55.62 70 HIS A O 1
ATOM 528 N N . ARG A 1 71 ? -10.122 8.928 -24.575 1.00 48.31 71 ARG A N 1
ATOM 529 C CA . ARG A 1 71 ? -10.182 10.222 -25.265 1.00 48.31 71 ARG A CA 1
ATOM 530 C C . ARG A 1 71 ? -9.982 9.929 -26.750 1.00 48.31 71 ARG A C 1
ATOM 532 O O . ARG A 1 71 ? -8.841 9.868 -27.203 1.00 48.31 71 ARG A O 1
ATOM 539 N N . ASP A 1 72 ? -11.091 9.645 -27.416 1.00 43.53 72 ASP A N 1
ATOM 540 C CA . ASP A 1 72 ? -11.417 10.351 -28.654 1.00 43.53 72 ASP A CA 1
ATOM 541 C C . ASP A 1 72 ? -12.218 11.597 -28.245 1.00 43.53 72 ASP A C 1
ATOM 543 O O . ASP A 1 72 ? -12.967 11.486 -27.237 1.00 43.53 72 ASP A O 1
#